Protein AF-A0A833E5S6-F1 (afdb_monomer)

pLDDT: mean 86.67, std 17.36, range [40.22, 98.5]

Radius of gyration: 15.3 Å; Cα contacts (8 Å, |Δi|>4): 15; chains: 1; bounding box: 34×32×31 Å

Foldseek 3Di:
DDDDPDDPPDDDDDDDDDDPVVVVVLVVCCVVPVAVDSVRSVVVVVVVVVVVVVVVVVPPD

Structure (mmCIF, N/CA/C/O backbone):
data_AF-A0A833E5S6-F1
#
_entry.id   AF-A0A833E5S6-F1
#
loop_
_atom_site.group_PDB
_atom_site.id
_atom_site.type_symbol
_atom_site.label_atom_id
_atom_site.label_alt_id
_atom_site.label_comp_id
_atom_site.label_asym_id
_atom_site.label_entity_id
_atom_site.label_seq_id
_atom_site.pdbx_PDB_ins_code
_atom_site.Cartn_x
_atom_site.Cartn_y
_atom_site.Cartn_z
_atom_site.occupancy
_atom_site.B_iso_or_equiv
_atom_site.auth_seq_id
_atom_site.auth_comp_id
_at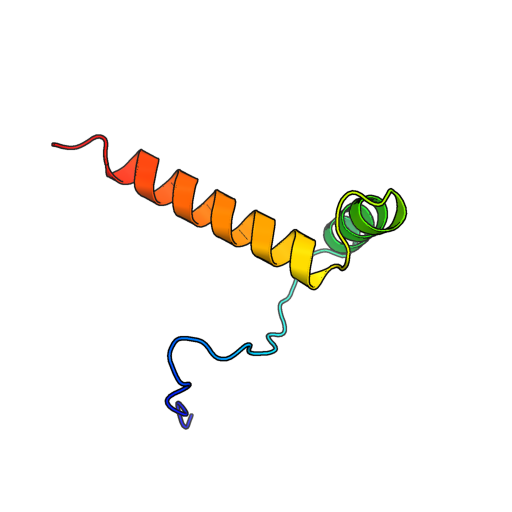om_site.auth_asym_id
_atom_site.auth_atom_id
_atom_site.pdbx_PDB_model_num
ATOM 1 N N . MET A 1 1 ? 22.517 -18.396 -1.816 1.00 44.78 1 MET A N 1
ATOM 2 C CA . MET A 1 1 ? 21.625 -17.347 -2.355 1.00 44.78 1 MET A CA 1
ATOM 3 C C . MET A 1 1 ? 22.500 -16.340 -3.061 1.00 44.78 1 MET A C 1
ATOM 5 O O . MET A 1 1 ? 23.357 -15.749 -2.421 1.00 44.78 1 MET A O 1
ATOM 9 N N . GLU A 1 2 ? 22.354 -16.223 -4.373 1.00 40.22 2 GLU A N 1
ATOM 10 C CA . GLU A 1 2 ? 23.128 -15.284 -5.178 1.00 40.22 2 GLU A CA 1
ATOM 11 C C . GLU A 1 2 ? 22.511 -13.889 -5.010 1.00 40.22 2 GLU A C 1
ATOM 13 O O . GLU A 1 2 ? 21.385 -13.638 -5.442 1.00 40.22 2 GLU A O 1
ATOM 18 N N . VAL A 1 3 ? 23.202 -12.998 -4.300 1.00 50.78 3 VAL A N 1
ATOM 19 C CA . VAL A 1 3 ? 22.782 -11.598 -4.184 1.00 50.78 3 VAL A CA 1
ATOM 20 C C . VAL A 1 3 ? 23.195 -10.912 -5.481 1.00 50.78 3 VAL A C 1
ATOM 22 O O . VAL A 1 3 ? 24.346 -10.514 -5.643 1.00 50.78 3 VAL A O 1
ATOM 25 N N . LYS A 1 4 ? 22.269 -10.813 -6.439 1.00 55.28 4 LYS A N 1
ATOM 26 C CA . LYS A 1 4 ? 22.474 -9.988 -7.632 1.00 55.28 4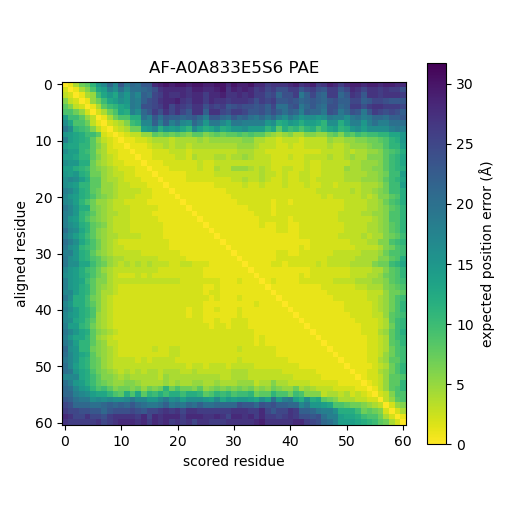 LYS A CA 1
ATOM 27 C C . LYS A 1 4 ? 22.580 -8.532 -7.185 1.00 55.28 4 LYS A C 1
ATOM 29 O O . LYS A 1 4 ? 21.648 -8.003 -6.587 1.00 55.28 4 LYS A O 1
ATOM 34 N N . LEU A 1 5 ? 23.725 -7.908 -7.457 1.00 55.62 5 LEU A N 1
ATOM 35 C CA . LEU A 1 5 ? 23.970 -6.486 -7.224 1.00 55.62 5 LEU A CA 1
ATOM 36 C C . LEU A 1 5 ? 23.021 -5.670 -8.115 1.00 55.62 5 LEU A C 1
ATOM 38 O O . LEU A 1 5 ? 23.306 -5.421 -9.283 1.00 55.62 5 LEU A O 1
ATOM 42 N N . THR A 1 6 ? 21.858 -5.304 -7.582 1.00 57.28 6 THR A N 1
ATOM 43 C CA . THR A 1 6 ? 20.908 -4.398 -8.235 1.00 57.28 6 THR A CA 1
ATOM 44 C C . THR A 1 6 ? 21.502 -2.995 -8.281 1.00 57.28 6 THR A C 1
ATOM 46 O O . THR A 1 6 ? 22.028 -2.513 -7.274 1.00 57.28 6 THR A O 1
ATOM 49 N N . LYS A 1 7 ? 21.421 -2.319 -9.434 1.00 63.12 7 LYS A N 1
ATOM 50 C CA . LYS A 1 7 ? 21.850 -0.918 -9.551 1.00 63.12 7 LYS A CA 1
ATOM 51 C C . LYS A 1 7 ? 21.025 -0.055 -8.581 1.00 63.12 7 LYS A C 1
ATOM 53 O O . LYS A 1 7 ? 19.834 -0.319 -8.421 1.00 63.12 7 LYS A O 1
ATOM 58 N N . PRO A 1 8 ? 21.604 0.992 -7.965 1.00 66.06 8 PRO A N 1
ATOM 59 C CA . PRO A 1 8 ? 20.993 1.706 -6.835 1.00 66.06 8 PRO A CA 1
ATOM 60 C C . PRO A 1 8 ? 19.619 2.352 -7.102 1.00 66.06 8 PRO A C 1
ATOM 62 O O . PRO A 1 8 ? 18.926 2.676 -6.144 1.00 66.06 8 PRO A O 1
ATOM 65 N N . ASN A 1 9 ? 19.199 2.500 -8.366 1.00 73.94 9 ASN A N 1
ATOM 66 C CA . ASN A 1 9 ? 17.945 3.163 -8.754 1.00 73.94 9 ASN A CA 1
ATOM 67 C C . ASN A 1 9 ? 16.964 2.263 -9.532 1.00 73.94 9 ASN A C 1
ATOM 69 O O . ASN A 1 9 ? 16.002 2.766 -10.111 1.00 73.94 9 ASN A O 1
ATOM 73 N N . GLU A 1 10 ? 17.189 0.950 -9.600 1.00 88.06 10 GLU A N 1
ATOM 74 C CA . GLU A 1 10 ? 16.254 0.054 -10.291 1.00 88.06 10 GLU A CA 1
ATOM 75 C C . GLU A 1 10 ? 15.040 -0.279 -9.409 1.00 88.06 10 GLU A C 1
ATOM 77 O O . GLU A 1 10 ? 15.158 -0.530 -8.209 1.00 88.06 10 GLU A O 1
ATOM 82 N N . THR A 1 11 ? 13.846 -0.287 -10.012 1.00 89.44 11 THR A N 1
ATOM 83 C CA . THR A 1 11 ? 12.631 -0.760 -9.333 1.00 89.44 11 THR A CA 1
ATOM 84 C C . THR A 1 11 ? 12.666 -2.281 -9.242 1.00 89.44 11 THR A C 1
ATOM 86 O O . THR A 1 11 ? 12.841 -2.960 -10.251 1.00 89.44 11 THR A O 1
ATOM 89 N N . VAL A 1 12 ? 12.458 -2.816 -8.039 1.00 92.81 12 VAL A N 1
ATOM 90 C CA . VAL A 1 12 ? 12.455 -4.259 -7.770 1.00 92.81 12 VAL A CA 1
ATOM 91 C C . VAL A 1 12 ? 11.083 -4.688 -7.256 1.00 92.81 12 VAL A C 1
ATOM 93 O O . VAL A 1 12 ? 10.481 -4.008 -6.424 1.00 92.81 12 VAL A O 1
ATOM 96 N N . VAL A 1 13 ? 10.593 -5.833 -7.735 1.00 93.56 13 VAL A N 1
ATOM 97 C CA . VAL A 1 13 ? 9.370 -6.465 -7.223 1.00 93.56 13 VAL A CA 1
ATOM 98 C C . VAL A 1 13 ? 9.712 -7.288 -5.988 1.00 93.56 13 VAL A C 1
ATOM 100 O O . VAL A 1 13 ? 10.605 -8.131 -6.017 1.00 93.56 13 VAL A O 1
ATOM 103 N N . VAL A 1 14 ? 8.972 -7.059 -4.906 1.00 91.94 14 VAL A N 1
ATOM 104 C CA . VAL A 1 14 ? 9.119 -7.792 -3.647 1.00 91.94 14 VAL A CA 1
ATOM 105 C C . VAL A 1 14 ? 7.782 -8.399 -3.236 1.00 91.94 14 VAL A C 1
ATOM 107 O O . VAL A 1 14 ? 6.728 -7.793 -3.423 1.00 91.94 14 VAL A O 1
ATOM 110 N N . THR A 1 15 ? 7.820 -9.596 -2.653 1.00 95.31 15 THR A N 1
ATOM 111 C CA . THR A 1 15 ? 6.645 -10.256 -2.069 1.00 95.31 15 THR A CA 1
ATOM 112 C C . THR A 1 15 ? 6.762 -10.234 -0.553 1.00 95.31 15 THR A C 1
ATOM 114 O O . THR A 1 15 ? 7.801 -10.588 0.000 1.00 95.31 15 THR A O 1
ATOM 117 N N . VAL A 1 16 ? 5.690 -9.837 0.129 1.00 93.44 16 VAL A N 1
ATOM 118 C CA . VAL A 1 16 ? 5.637 -9.747 1.593 1.00 93.44 16 VAL A CA 1
ATOM 119 C C . VAL A 1 16 ? 4.410 -10.471 2.133 1.00 93.44 16 VAL A C 1
ATOM 121 O O . VAL A 1 16 ? 3.407 -10.620 1.439 1.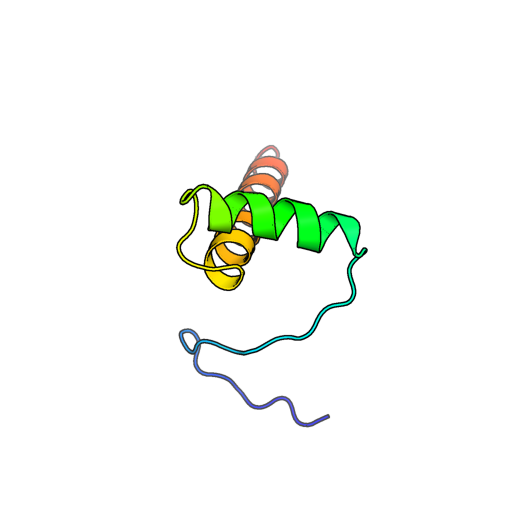00 93.44 16 VAL A O 1
ATOM 124 N N . LYS A 1 17 ? 4.483 -10.916 3.389 1.00 97.19 17 LYS A N 1
ATOM 125 C CA . LYS A 1 17 ? 3.336 -11.473 4.114 1.00 97.19 17 LYS A CA 1
ATOM 126 C C . LYS A 1 17 ? 2.693 -10.371 4.947 1.00 97.19 17 LYS A C 1
ATOM 128 O O . LYS A 1 17 ? 3.360 -9.779 5.789 1.00 97.19 17 LYS A O 1
ATOM 133 N N . VAL A 1 18 ? 1.403 -10.132 4.742 1.00 96.12 18 VAL A N 1
ATOM 134 C CA . VAL A 1 18 ? 0.605 -9.158 5.499 1.00 96.12 18 VAL A CA 1
ATOM 135 C C . VAL A 1 18 ? -0.769 -9.739 5.814 1.00 96.12 18 VAL A C 1
ATOM 137 O O . VAL A 1 18 ? -1.181 -10.743 5.234 1.00 96.12 18 VAL A O 1
ATOM 140 N N . LYS A 1 19 ? -1.476 -9.136 6.771 1.00 98.19 19 LYS A N 1
ATOM 141 C CA . LYS A 1 19 ? -2.871 -9.491 7.056 1.00 98.19 19 LYS A CA 1
ATOM 142 C C . LYS A 1 19 ? -3.777 -8.951 5.947 1.00 98.19 19 LYS A C 1
ATOM 144 O O . LYS A 1 19 ? -3.562 -7.830 5.499 1.00 98.19 19 LYS A O 1
ATOM 149 N N . GLN A 1 20 ? -4.800 -9.720 5.563 1.00 97.88 20 GLN A N 1
ATOM 150 C CA . GLN A 1 20 ? -5.722 -9.360 4.476 1.00 97.88 20 GLN A CA 1
ATOM 151 C C . GLN A 1 20 ? -6.347 -7.973 4.674 1.00 97.88 20 GLN A C 1
ATOM 153 O O . GLN A 1 20 ? -6.307 -7.164 3.759 1.00 97.88 20 GLN A O 1
ATOM 158 N N . PHE A 1 21 ? -6.786 -7.652 5.896 1.00 98.19 21 PHE A N 1
ATOM 159 C CA . PHE A 1 21 ? -7.406 -6.354 6.184 1.00 98.19 21 PHE A CA 1
ATOM 160 C C . PHE A 1 21 ? -6.504 -5.154 5.842 1.00 98.19 21 PHE A C 1
ATOM 162 O O . PHE A 1 21 ? -7.007 -4.090 5.509 1.00 98.19 21 PHE A O 1
ATOM 169 N N . LEU A 1 22 ? -5.173 -5.301 5.900 1.00 97.69 22 LEU A N 1
ATOM 170 C CA . LEU A 1 22 ? -4.251 -4.225 5.518 1.00 97.69 22 LEU A CA 1
ATOM 171 C C . LEU A 1 22 ? -4.237 -4.004 4.005 1.00 97.69 22 LEU A C 1
ATOM 173 O O . LEU A 1 22 ? -4.072 -2.873 3.561 1.00 97.69 22 LEU A O 1
ATOM 177 N N . VAL A 1 23 ? -4.395 -5.076 3.226 1.00 97.19 23 VAL A N 1
ATOM 178 C CA . VAL A 1 23 ? -4.533 -4.992 1.768 1.00 97.19 23 VAL A CA 1
ATOM 179 C C . VAL A 1 23 ? -5.851 -4.308 1.426 1.00 97.19 23 VAL A C 1
ATOM 181 O O . VAL A 1 23 ? -5.849 -3.392 0.614 1.00 97.19 23 VAL A O 1
ATOM 184 N N . ASP A 1 24 ? -6.933 -4.673 2.114 1.00 98.31 24 ASP A N 1
ATOM 185 C CA . ASP A 1 24 ? -8.257 -4.089 1.882 1.00 98.31 24 ASP A CA 1
ATOM 186 C C . ASP A 1 24 ? -8.278 -2.581 2.198 1.00 98.31 24 ASP A C 1
ATOM 188 O O . ASP A 1 24 ? -8.847 -1.785 1.454 1.00 98.31 24 ASP A O 1
ATOM 192 N N . GLU A 1 25 ? -7.627 -2.151 3.285 1.00 97.88 25 GLU A N 1
ATOM 193 C CA . GLU A 1 25 ? -7.487 -0.722 3.594 1.00 97.88 25 GLU A CA 1
ATOM 194 C C . GLU A 1 25 ? -6.604 0.008 2.574 1.00 97.88 25 GLU A C 1
ATOM 196 O O . GLU A 1 25 ? -6.902 1.144 2.206 1.00 97.88 25 GLU A O 1
ATOM 201 N N . LEU A 1 26 ? -5.545 -0.639 2.075 1.00 97.19 26 LEU A N 1
ATOM 202 C CA . LEU A 1 26 ? -4.703 -0.079 1.018 1.00 97.19 26 LEU A CA 1
ATOM 203 C C . LEU A 1 26 ? -5.490 0.110 -0.286 1.00 97.19 26 LEU A C 1
ATOM 205 O O . LEU A 1 26 ? -5.357 1.147 -0.934 1.00 97.19 26 LEU A O 1
ATOM 209 N N . ASP A 1 27 ? -6.328 -0.860 -0.644 1.00 98.00 27 ASP A N 1
ATOM 210 C CA . ASP A 1 27 ? -7.182 -0.814 -1.832 1.00 98.00 27 ASP A CA 1
ATOM 211 C C . ASP A 1 27 ? -8.152 0.351 -1.787 1.00 98.00 27 ASP A C 1
ATOM 213 O O . ASP A 1 27 ? -8.215 1.126 -2.738 1.00 98.00 27 ASP A O 1
ATOM 217 N N . LYS A 1 28 ? -8.805 0.569 -0.643 1.00 98.50 28 LYS A N 1
ATOM 218 C CA . LYS A 1 28 ? -9.694 1.722 -0.452 1.00 98.50 28 LYS A CA 1
ATOM 219 C C . LYS A 1 28 ? -8.985 3.051 -0.699 1.00 98.50 28 LYS A C 1
ATOM 221 O O . LYS A 1 28 ? -9.625 4.005 -1.134 1.00 98.50 28 LYS A O 1
ATOM 226 N N . LEU A 1 29 ? -7.691 3.160 -0.392 1.00 98.19 29 LEU A N 1
ATOM 227 C CA . LEU A 1 29 ? -6.932 4.388 -0.651 1.00 98.19 29 LEU A CA 1
ATOM 228 C C . LEU A 1 29 ? -6.696 4.603 -2.151 1.00 98.19 29 LEU A C 1
ATOM 230 O O . LEU A 1 29 ? -6.792 5.736 -2.622 1.00 98.19 29 LEU A O 1
ATOM 234 N N . VAL A 1 30 ? -6.428 3.529 -2.894 1.00 98.25 30 VAL A N 1
ATOM 235 C CA . VAL A 1 30 ? -6.263 3.567 -4.354 1.00 98.25 30 VAL A CA 1
ATOM 236 C C . VAL A 1 30 ? -7.601 3.853 -5.038 1.00 98.25 30 VAL A C 1
ATOM 238 O O . VAL A 1 30 ? -7.687 4.752 -5.866 1.00 98.25 30 VAL A O 1
ATOM 241 N N . GLU A 1 31 ? -8.669 3.162 -4.641 1.00 98.31 31 GLU A N 1
ATOM 242 C CA . GLU A 1 31 ? -10.022 3.337 -5.188 1.00 98.31 31 GLU A CA 1
ATOM 243 C C . GLU A 1 31 ? -10.563 4.757 -4.989 1.00 98.31 31 GLU A C 1
ATOM 245 O O . GLU A 1 31 ? -11.251 5.294 -5.854 1.00 98.31 31 GLU A O 1
ATOM 250 N N . LYS A 1 32 ? -10.224 5.395 -3.863 1.00 98.25 32 LYS A N 1
ATOM 251 C CA . LYS A 1 32 ? -10.577 6.796 -3.585 1.00 98.25 32 LYS A CA 1
ATOM 252 C C . LYS A 1 32 ? -9.704 7.809 -4.336 1.00 98.25 32 LYS A C 1
ATOM 254 O O . LYS A 1 32 ? -9.943 9.007 -4.211 1.00 98.25 32 LYS A O 1
ATOM 259 N N . GLY A 1 33 ? -8.699 7.355 -5.085 1.00 98.12 33 GLY A N 1
ATOM 260 C CA . GLY A 1 33 ? -7.811 8.205 -5.876 1.00 98.12 33 GLY A CA 1
ATOM 261 C C . GLY A 1 33 ? -6.716 8.912 -5.076 1.00 98.12 33 GLY A C 1
ATOM 262 O O . GLY A 1 33 ? -6.113 9.850 -5.589 1.00 98.12 33 GLY A O 1
ATOM 263 N N . TYR A 1 34 ? -6.432 8.493 -3.835 1.00 98.19 34 TYR A N 1
ATOM 264 C CA . TYR A 1 34 ? -5.320 9.067 -3.061 1.00 98.19 34 TYR A CA 1
ATOM 265 C C . TYR A 1 34 ? -3.949 8.616 -3.573 1.00 98.19 34 TYR A C 1
ATOM 267 O O . TYR A 1 34 ? -2.961 9.313 -3.358 1.00 98.19 34 TYR A O 1
ATOM 275 N N . PHE A 1 35 ? -3.890 7.453 -4.225 1.00 98.31 35 PHE A N 1
ATOM 276 C CA . PHE A 1 35 ? -2.681 6.895 -4.824 1.00 98.31 35 PHE A CA 1
ATOM 277 C C . PHE A 1 35 ? -3.011 6.260 -6.171 1.00 98.31 35 PHE A C 1
ATOM 279 O O . PHE A 1 35 ? -4.070 5.658 -6.331 1.00 98.31 35 PHE A O 1
ATOM 286 N N . GLU A 1 36 ? -2.072 6.324 -7.115 1.00 97.12 36 GLU A N 1
ATOM 287 C CA . GLU A 1 36 ? -2.247 5.748 -8.457 1.00 97.12 36 GLU A CA 1
ATOM 288 C C . GLU A 1 36 ? -2.231 4.210 -8.450 1.00 97.12 36 GLU A C 1
ATOM 290 O O . GLU A 1 36 ? -2.755 3.561 -9.352 1.00 97.12 36 GLU A O 1
ATOM 295 N N . SER A 1 37 ? -1.592 3.600 -7.445 1.00 97.69 37 SER A N 1
ATOM 296 C CA . SER A 1 37 ? -1.490 2.145 -7.310 1.00 97.69 37 SER A CA 1
ATOM 297 C C . SER A 1 37 ? -1.136 1.715 -5.885 1.00 97.69 37 SER A C 1
ATOM 299 O O . SER A 1 37 ? -0.626 2.503 -5.084 1.00 97.69 37 SER A O 1
ATOM 301 N N . ARG A 1 38 ? -1.295 0.416 -5.587 1.00 96.00 38 ARG A N 1
ATOM 302 C CA . ARG A 1 38 ? -0.805 -0.191 -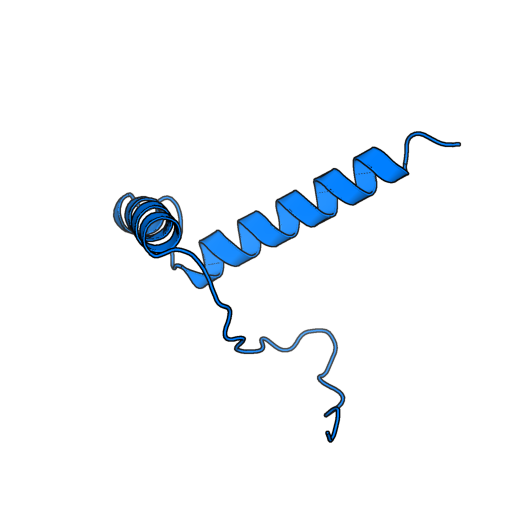4.332 1.00 96.00 38 ARG A CA 1
ATOM 303 C C . ARG A 1 38 ? 0.692 0.043 -4.127 1.00 96.00 38 ARG A C 1
ATOM 305 O O . ARG A 1 38 ? 1.127 0.319 -3.013 1.00 96.00 38 ARG A O 1
ATOM 312 N N . SER A 1 39 ? 1.485 -0.072 -5.194 1.00 96.25 39 SER A N 1
ATOM 313 C CA . SER A 1 39 ?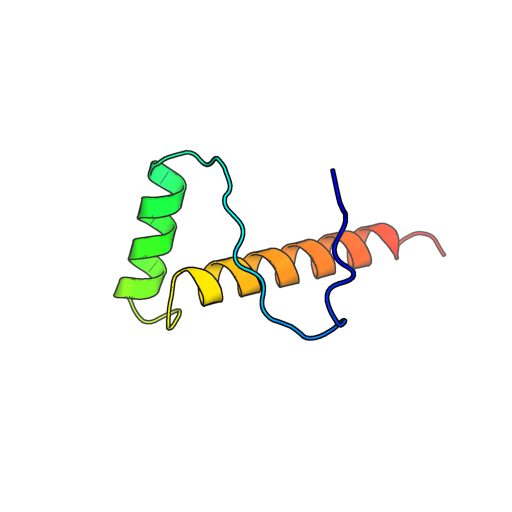 2.932 0.14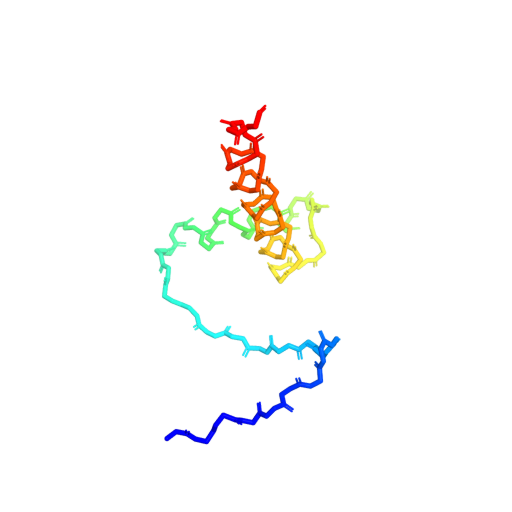6 -5.138 1.00 96.25 39 SER A CA 1
ATOM 314 C C . SER A 1 39 ? 3.272 1.578 -4.741 1.00 96.25 39 SER A C 1
ATOM 316 O O . SER A 1 39 ? 4.236 1.783 -4.007 1.00 96.25 39 SER A O 1
ATOM 318 N N . ASP A 1 40 ? 2.481 2.552 -5.188 1.00 97.12 40 ASP A N 1
ATOM 319 C CA . ASP A 1 40 ? 2.670 3.949 -4.817 1.00 97.12 40 ASP A CA 1
ATOM 320 C C . ASP A 1 40 ? 2.332 4.216 -3.348 1.00 97.12 40 ASP A C 1
ATOM 322 O O . ASP A 1 40 ? 3.161 4.742 -2.603 1.00 97.12 40 ASP A O 1
ATOM 326 N N . ALA A 1 41 ? 1.189 3.709 -2.887 1.00 97.31 41 ALA A N 1
ATOM 327 C CA . ALA A 1 41 ? 0.790 3.795 -1.487 1.00 97.31 41 ALA A CA 1
ATOM 328 C C . ALA A 1 41 ? 1.808 3.124 -0.537 1.00 97.31 41 ALA A C 1
ATOM 330 O O . ALA A 1 41 ? 2.195 3.692 0.487 1.00 97.31 4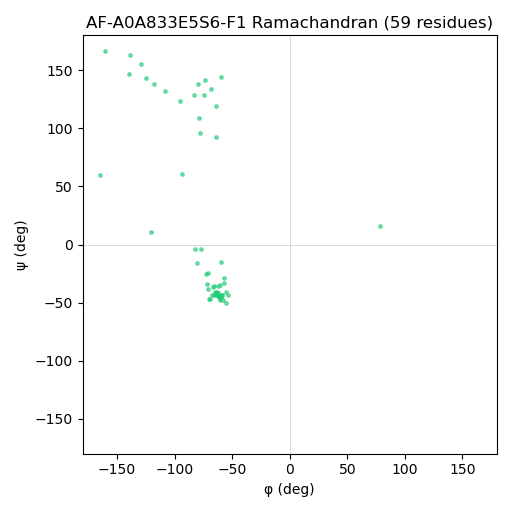1 ALA A O 1
ATOM 331 N N . ILE A 1 42 ? 2.313 1.936 -0.896 1.00 96.81 42 ILE A N 1
ATOM 332 C CA . ILE A 1 42 ? 3.342 1.227 -0.115 1.00 96.81 42 ILE A CA 1
ATOM 333 C C . ILE A 1 42 ? 4.662 2.003 -0.118 1.00 96.81 42 ILE A C 1
ATOM 335 O O . ILE A 1 42 ? 5.292 2.147 0.932 1.00 96.81 42 ILE A O 1
ATOM 339 N N . ARG A 1 43 ? 5.089 2.533 -1.271 1.00 95.50 43 ARG A N 1
ATOM 340 C CA . ARG A 1 43 ? 6.309 3.346 -1.376 1.00 95.50 43 ARG A CA 1
ATOM 341 C C . ARG A 1 43 ? 6.219 4.578 -0.484 1.00 95.50 43 ARG A C 1
ATOM 343 O O . ARG A 1 43 ? 7.164 4.855 0.256 1.00 95.50 43 ARG A O 1
ATOM 350 N N . TYR A 1 44 ? 5.084 5.275 -0.510 1.00 97.12 44 TYR A N 1
ATOM 351 C CA . TYR A 1 44 ? 4.822 6.395 0.384 1.00 97.12 44 TYR A CA 1
ATOM 352 C C . TYR A 1 44 ? 4.973 5.972 1.851 1.00 97.12 44 TYR A C 1
ATOM 354 O O . TYR A 1 44 ? 5.744 6.592 2.586 1.00 97.12 44 TYR A O 1
ATOM 362 N N . ALA A 1 45 ? 4.325 4.878 2.267 1.00 96.31 45 ALA A N 1
ATOM 363 C CA . ALA A 1 45 ? 4.391 4.382 3.642 1.00 96.31 45 ALA A CA 1
ATOM 364 C C . ALA A 1 45 ? 5.828 4.043 4.088 1.00 96.31 45 ALA A C 1
ATOM 366 O O . ALA A 1 45 ? 6.244 4.431 5.182 1.00 96.31 45 ALA A O 1
ATOM 367 N N . ILE A 1 46 ? 6.617 3.384 3.229 1.00 95.75 46 ILE A N 1
ATOM 368 C CA . ILE A 1 46 ? 8.030 3.068 3.495 1.00 95.75 46 ILE A CA 1
ATOM 369 C C . ILE A 1 46 ? 8.848 4.353 3.678 1.00 95.75 46 ILE A C 1
ATOM 371 O O . ILE A 1 46 ? 9.617 4.463 4.634 1.00 95.75 46 ILE A O 1
ATOM 375 N N . ILE A 1 47 ? 8.666 5.352 2.808 1.00 96.00 47 ILE A N 1
ATOM 376 C CA . ILE A 1 47 ? 9.367 6.640 2.911 1.00 96.00 47 ILE A CA 1
ATOM 377 C C . ILE A 1 47 ? 9.022 7.344 4.228 1.00 96.00 47 ILE A C 1
ATOM 379 O O . ILE A 1 47 ? 9.924 7.854 4.896 1.00 96.00 47 ILE A O 1
ATOM 383 N N . GLN A 1 48 ? 7.744 7.367 4.619 1.00 96.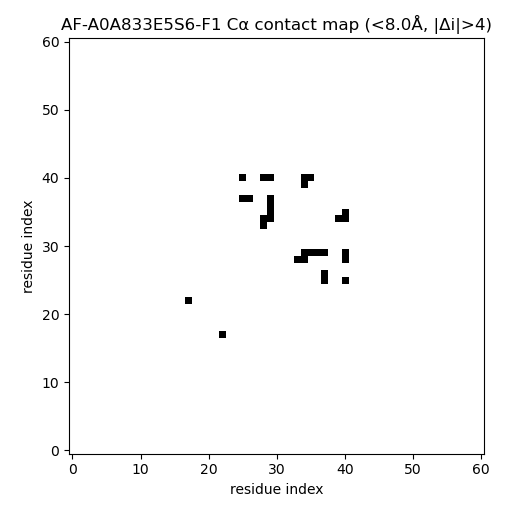69 48 GLN A N 1
ATOM 384 C CA . GLN A 1 48 ? 7.320 7.973 5.886 1.00 96.69 48 GLN A CA 1
ATOM 385 C C . GLN A 1 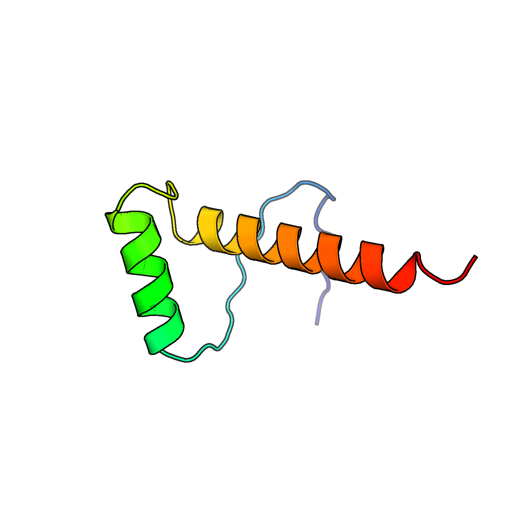48 ? 7.940 7.255 7.086 1.00 96.69 48 GLN A C 1
ATOM 387 O O . GLN A 1 48 ? 8.484 7.906 7.977 1.00 96.69 48 GLN A O 1
ATOM 392 N N . LEU A 1 49 ? 7.946 5.920 7.083 1.00 95.81 49 LEU A N 1
ATOM 393 C CA . LEU A 1 49 ? 8.579 5.128 8.134 1.00 95.81 49 LEU A CA 1
ATOM 394 C C . LEU A 1 49 ? 10.074 5.455 8.272 1.00 95.81 49 LEU A C 1
ATOM 396 O O . LEU A 1 49 ? 10.548 5.718 9.377 1.00 95.81 49 LEU A O 1
ATOM 400 N N . LEU A 1 50 ? 10.812 5.491 7.158 1.00 94.88 50 LEU A N 1
ATOM 401 C CA . LEU A 1 50 ? 12.244 5.805 7.158 1.00 94.88 50 LEU A CA 1
ATOM 402 C C . LEU A 1 50 ? 12.522 7.223 7.672 1.00 94.88 50 LEU A C 1
ATOM 404 O O . LEU A 1 50 ? 13.447 7.416 8.466 1.00 94.88 50 LEU A O 1
ATOM 408 N N . LYS A 1 51 ? 11.710 8.209 7.266 1.00 94.00 51 LYS A N 1
ATOM 409 C CA . LYS A 1 51 ? 11.795 9.585 7.778 1.00 94.00 51 LYS A CA 1
ATOM 410 C C . LYS A 1 51 ? 11.563 9.627 9.286 1.00 94.00 51 LYS A C 1
ATOM 412 O O . LYS A 1 51 ? 12.371 10.217 9.999 1.00 94.00 51 LYS A O 1
ATOM 417 N N . ASN A 1 52 ? 10.517 8.960 9.768 1.00 94.88 52 ASN A N 1
ATOM 418 C CA . ASN A 1 52 ? 10.168 8.927 11.187 1.00 94.88 52 ASN A CA 1
ATOM 419 C C . ASN A 1 52 ? 11.289 8.309 12.028 1.00 94.88 52 ASN A C 1
ATOM 421 O O . ASN A 1 52 ? 11.700 8.895 13.026 1.00 94.88 52 ASN A O 1
ATOM 425 N N . ILE A 1 53 ? 11.846 7.178 11.586 1.00 93.94 53 ILE A N 1
ATOM 426 C CA . ILE A 1 53 ? 12.957 6.514 12.280 1.00 93.94 53 ILE A CA 1
ATOM 427 C C . ILE A 1 53 ? 14.210 7.399 12.287 1.00 93.94 53 ILE A C 1
ATOM 429 O O . ILE A 1 53 ? 14.875 7.512 13.317 1.00 93.94 53 ILE A O 1
ATOM 433 N N . ARG A 1 54 ? 14.546 8.041 11.159 1.00 91.88 54 ARG A N 1
ATOM 434 C CA . ARG A 1 54 ? 15.705 8.945 11.082 1.00 91.88 54 ARG A CA 1
ATOM 435 C C . ARG A 1 54 ? 15.554 10.125 12.039 1.00 91.88 54 ARG A C 1
ATOM 437 O O . ARG A 1 54 ? 16.504 10.453 12.739 1.00 91.88 54 ARG A O 1
ATOM 444 N N . ASN A 1 55 ? 14.363 10.716 12.094 1.00 87.12 55 ASN A N 1
ATOM 445 C CA . ASN A 1 55 ? 14.073 11.838 12.981 1.00 87.12 55 ASN A CA 1
ATOM 446 C C . ASN A 1 55 ? 14.163 11.426 14.457 1.00 87.12 55 ASN A C 1
ATOM 448 O O . ASN A 1 55 ? 14.750 12.154 15.245 1.00 87.12 55 ASN A O 1
ATOM 452 N N . GLN A 1 56 ? 13.664 10.242 14.827 1.00 82.25 56 GLN A N 1
ATOM 453 C CA . GLN A 1 56 ? 13.759 9.721 16.198 1.00 82.25 56 GLN A CA 1
ATOM 454 C C . GLN A 1 56 ? 15.202 9.426 16.630 1.00 82.25 56 GLN A C 1
ATOM 456 O O . GLN A 1 56 ? 15.553 9.636 17.786 1.00 82.25 56 GLN A O 1
ATOM 461 N N . ARG A 1 57 ? 16.057 8.959 15.711 1.00 75.56 57 ARG A N 1
ATOM 462 C CA . ARG A 1 57 ? 17.480 8.692 15.991 1.00 75.56 57 ARG A CA 1
ATOM 463 C C . ARG A 1 57 ? 18.358 9.947 15.963 1.00 75.56 57 ARG A C 1
ATOM 465 O O . ARG A 1 57 ? 19.473 9.898 16.466 1.00 75.56 57 ARG A O 1
ATOM 472 N N . GLY A 1 58 ? 17.865 11.044 15.385 1.00 59.12 58 GLY A N 1
ATOM 473 C CA . GLY A 1 58 ? 18.544 12.342 15.333 1.00 59.12 58 GLY A CA 1
ATOM 474 C C . GLY A 1 58 ? 18.390 13.198 16.595 1.00 59.12 58 GLY A C 1
ATOM 475 O O . GLY A 1 58 ? 19.010 14.251 16.669 1.00 59.12 58 GLY A O 1
ATOM 476 N N . ILE A 1 59 ? 17.607 12.763 17.590 1.00 53.66 59 ILE A N 1
ATOM 477 C CA . ILE A 1 59 ? 17.495 13.412 18.908 1.00 53.66 59 ILE A CA 1
ATOM 478 C C . ILE A 1 59 ? 18.488 12.744 19.867 1.00 53.66 59 ILE A C 1
ATOM 480 O O . ILE A 1 59 ? 18.093 12.075 20.809 1.00 53.66 59 ILE A O 1
ATOM 484 N N . ASN A 1 60 ? 19.775 12.813 19.540 1.00 49.28 60 ASN A N 1
ATOM 485 C CA . ASN A 1 60 ? 20.901 12.445 20.405 1.00 49.28 60 ASN A CA 1
ATOM 486 C C . ASN A 1 60 ? 22.172 13.044 19.785 1.00 49.28 60 ASN A C 1
ATOM 488 O O . ASN A 1 60 ? 23.045 12.292 19.360 1.00 49.28 60 ASN A O 1
ATOM 492 N N . HIS A 1 61 ? 22.236 14.368 19.637 1.00 47.28 61 HIS A N 1
ATOM 493 C CA . HIS A 1 61 ? 23.475 15.149 19.520 1.00 47.28 61 HIS A CA 1
ATOM 494 C C . HIS A 1 61 ? 23.256 16.459 20.273 1.00 47.28 61 HIS A C 1
ATOM 496 O O . HIS A 1 61 ? 22.250 17.134 19.960 1.00 47.28 61 HIS A O 1
#

Secondary structure (DSSP, 8-state):
-------TT----------HHHHHHHHHHHHTTSSSSHHHHHHHHHHHHHHHHHHHHTS--

Solvent-accessible surface area (backbone atoms only — not comparable to full-atom values): 4039 Å² total; per-residue (Å²): 134,86,79,75,87,70,62,98,83,66,91,76,92,82,87,81,92,75,62,66,70,60,54,54,55,48,47,53,39,31,77,71,64,78,29,98,35,67,68,51,49,50,50,51,52,52,51,51,52,54,50,51,54,50,56,64,67,62,76,76,125

Mean predicted aligned error: 7.58 Å

Sequence (61 aa):
MEVKLTKPNETVVVTVKVKQFLVDELDKLVEKGYFESRSDAIRYAIIQLLKNIRNQRGINH

Nearest PDB structures (foldseek):
  7vp2-assembly1_B  TM=5.633E-01  e=2.623E+00  Arabidopsis thaliana
  5zkt-assembly1_A  TM=5.622E-01  e=2.835E+00  Oryza sativa Japonica Group
  7vp5-assembly1_B  TM=5.728E-01  e=4.179E+00  Arabidopsis thaliana
  7vp4-assembly3_J  TM=5.611E-01  e=4.179E+00  Arabidopsis thaliana
  6zxf-assembly1_J  TM=4.657E-01  e=9.081E+00  Homo sapiens